Protein AF-A0A672Z3B3-F1 (afdb_monomer_lite)

Organism: NCBI:txid375764

Secondary structure (DSSP, 8-state):
-HHHHHHHHHHHHH--SGGGHHHHHHHHHHHHHHHSHHHHHHTT-------------------

Radius of gyration: 23.64 Å; chains: 1; bounding box: 63×18×60 Å

Structure (mmCIF, N/CA/C/O backbone):
data_AF-A0A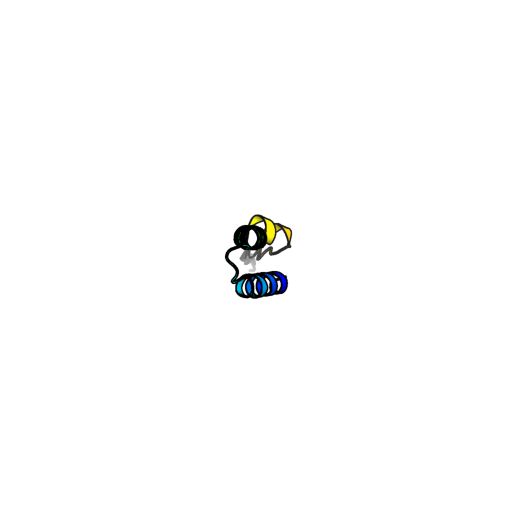672Z3B3-F1
#
_entry.id   AF-A0A672Z3B3-F1
#
loop_
_atom_site.group_PDB
_atom_site.id
_atom_site.type_symbol
_atom_site.label_atom_id
_atom_site.label_alt_id
_atom_site.label_comp_id
_atom_site.label_asym_id
_atom_site.label_entity_id
_atom_site.label_seq_id
_atom_site.pdbx_PDB_ins_code
_atom_site.Cartn_x
_atom_site.Cartn_y
_atom_site.Cartn_z
_atom_site.occupancy
_atom_site.B_iso_or_equiv
_atom_site.auth_seq_id
_atom_site.auth_comp_id
_atom_site.auth_asym_id
_atom_site.auth_atom_id
_atom_site.pdbx_PDB_model_num
ATOM 1 N N . ASP A 1 1 ? -8.838 7.557 4.282 1.00 57.31 1 ASP A N 1
ATOM 2 C CA . ASP A 1 1 ? -9.386 6.822 3.125 1.00 57.31 1 ASP A CA 1
ATOM 3 C C . ASP A 1 1 ? -8.656 5.505 2.880 1.00 57.31 1 ASP A C 1
ATOM 5 O O . ASP A 1 1 ? -7.460 5.541 2.614 1.00 57.31 1 ASP A O 1
ATOM 9 N N . PRO A 1 2 ? -9.335 4.346 2.948 1.00 68.12 2 PRO A N 1
ATOM 10 C CA . PRO A 1 2 ? -8.719 3.032 2.709 1.00 68.12 2 PRO A CA 1
ATOM 11 C C . PRO A 1 2 ? -8.275 2.819 1.250 1.00 68.12 2 PRO A C 1
ATOM 13 O O . PRO A 1 2 ? -7.453 1.953 0.971 1.00 68.12 2 PRO A O 1
ATOM 16 N N . ARG A 1 3 ? -8.783 3.631 0.312 1.00 76.75 3 ARG A N 1
ATOM 17 C CA . ARG A 1 3 ? -8.492 3.517 -1.128 1.00 76.75 3 ARG A CA 1
ATOM 18 C C . ARG A 1 3 ? -7.059 3.917 -1.489 1.00 76.75 3 ARG A C 1
ATOM 20 O O . ARG A 1 3 ? -6.479 3.330 -2.394 1.00 76.75 3 ARG A O 1
ATOM 27 N N . ALA A 1 4 ? -6.480 4.883 -0.773 1.00 79.56 4 ALA A N 1
ATOM 28 C CA . ALA A 1 4 ? -5.103 5.323 -1.011 1.00 79.56 4 ALA A CA 1
ATOM 29 C C . ALA A 1 4 ? -4.085 4.207 -0.715 1.00 79.56 4 ALA A C 1
ATOM 31 O O . ALA A 1 4 ? -3.079 4.079 -1.405 1.00 79.56 4 ALA A O 1
ATOM 32 N N . LEU A 1 5 ? -4.383 3.374 0.284 1.00 80.06 5 LEU A N 1
ATOM 33 C CA . LEU A 1 5 ? -3.526 2.279 0.724 1.00 80.06 5 L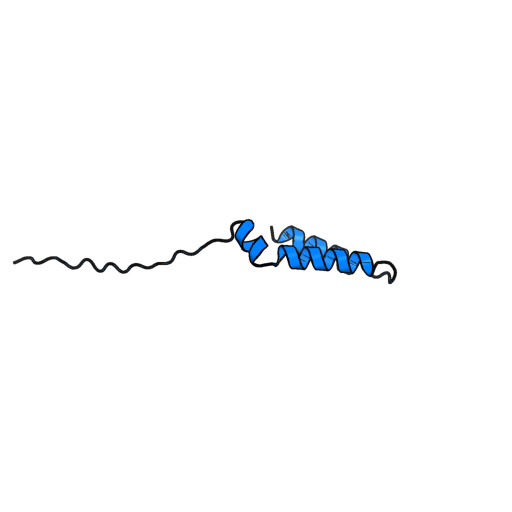EU A CA 1
ATOM 34 C C . LEU A 1 5 ? -3.500 1.144 -0.312 1.00 80.06 5 LEU A C 1
ATOM 36 O O . LEU A 1 5 ? -2.425 0.697 -0.698 1.00 80.06 5 LEU A O 1
ATOM 40 N N . LEU A 1 6 ? -4.670 0.782 -0.852 1.00 83.38 6 LEU A N 1
ATOM 41 C CA . LEU A 1 6 ? -4.805 -0.221 -1.914 1.00 83.38 6 LEU A CA 1
ATOM 42 C C . LEU A 1 6 ? -4.019 0.167 -3.182 1.00 83.38 6 LEU A C 1
ATOM 44 O O . LEU A 1 6 ? -3.297 -0.647 -3.748 1.00 83.38 6 LEU A O 1
ATOM 48 N N . LEU A 1 7 ? -4.108 1.436 -3.599 1.00 85.75 7 LEU A N 1
ATOM 49 C CA . LEU A 1 7 ? -3.385 1.940 -4.774 1.00 85.75 7 LEU A CA 1
ATOM 50 C C . LEU A 1 7 ? -1.861 1.917 -4.579 1.00 85.75 7 LEU A C 1
ATOM 52 O O . LEU A 1 7 ? -1.124 1.606 -5.516 1.00 85.75 7 LEU A O 1
ATOM 56 N N . LEU A 1 8 ? -1.381 2.220 -3.368 1.00 83.81 8 LEU A N 1
ATOM 57 C CA . LEU A 1 8 ? 0.044 2.135 -3.029 1.00 83.81 8 LEU A CA 1
ATOM 58 C C . LEU A 1 8 ? 0.544 0.682 -3.041 1.00 83.81 8 LEU A C 1
ATOM 60 O O . LEU A 1 8 ? 1.653 0.424 -3.516 1.00 83.81 8 LEU A O 1
ATOM 64 N N . GLU A 1 9 ? -0.266 -0.267 -2.566 1.00 81.88 9 GLU A N 1
ATOM 65 C CA . GLU A 1 9 ? 0.049 -1.700 -2.603 1.00 81.88 9 GLU A CA 1
ATOM 66 C C . GLU A 1 9 ? 0.101 -2.246 -4.036 1.00 81.88 9 GLU A C 1
ATOM 68 O O . GLU A 1 9 ? 1.072 -2.916 -4.403 1.00 81.88 9 GLU A O 1
ATOM 73 N N . GLU A 1 10 ? -0.875 -1.903 -4.880 1.00 84.50 10 GLU A N 1
ATOM 74 C CA . GLU A 1 10 ? -0.876 -2.284 -6.298 1.00 84.50 10 GLU A CA 1
ATOM 75 C C . GLU A 1 10 ? 0.314 -1.693 -7.060 1.00 84.50 10 GLU A C 1
ATOM 77 O O . GLU A 1 10 ? 0.936 -2.373 -7.881 1.00 84.50 10 GLU A O 1
ATOM 82 N N . TYR A 1 11 ? 0.659 -0.431 -6.791 1.00 82.12 11 TYR A N 1
ATOM 83 C CA . TYR A 1 11 ? 1.815 0.210 -7.412 1.00 82.12 11 TYR A CA 1
ATOM 84 C C . TYR A 1 11 ? 3.123 -0.459 -6.973 1.00 82.12 11 TYR A C 1
ATOM 86 O O . TYR A 1 11 ? 3.974 -0.765 -7.807 1.00 82.12 11 TYR A O 1
ATOM 94 N N . ARG A 1 12 ? 3.257 -0.794 -5.683 1.00 76.75 12 ARG A N 1
ATOM 95 C CA . ARG A 1 12 ? 4.401 -1.556 -5.162 1.00 76.75 12 ARG A CA 1
ATOM 96 C C . ARG A 1 12 ? 4.533 -2.932 -5.815 1.00 76.75 12 ARG A C 1
ATOM 98 O O . ARG A 1 12 ? 5.655 -3.345 -6.092 1.00 76.75 12 ARG A O 1
ATOM 105 N N . ALA A 1 13 ? 3.427 -3.635 -6.052 1.00 80.75 13 ALA A N 1
ATOM 106 C CA . ALA A 1 13 ? 3.440 -4.945 -6.705 1.00 80.75 13 ALA A CA 1
ATOM 107 C C . ALA A 1 13 ? 3.903 -4.871 -8.173 1.00 80.75 13 ALA A C 1
ATOM 109 O O . ALA A 1 13 ? 4.512 -5.812 -8.677 1.00 80.75 13 ALA A O 1
ATOM 110 N N . LYS A 1 14 ? 3.661 -3.738 -8.845 1.00 80.81 14 LYS A N 1
ATOM 111 C CA . LYS A 1 14 ? 4.138 -3.476 -10.214 1.00 80.81 14 LYS A CA 1
ATOM 112 C C . LYS A 1 14 ? 5.633 -3.128 -10.271 1.00 80.81 14 LYS A C 1
ATOM 114 O O . LYS A 1 14 ? 6.261 -3.344 -11.304 1.00 80.81 14 LYS A O 1
ATOM 119 N N . LEU A 1 15 ? 6.223 -2.662 -9.166 1.00 73.12 15 LEU A N 1
ATOM 120 C CA . LEU A 1 15 ? 7.660 -2.381 -9.034 1.00 73.12 15 LEU A CA 1
ATOM 121 C C . LEU A 1 15 ? 8.454 -3.678 -8.775 1.00 73.12 15 LEU A C 1
ATOM 123 O O . LEU A 1 15 ? 8.909 -3.955 -7.661 1.00 73.12 15 LEU A O 1
ATOM 127 N N . ASN A 1 16 ? 8.597 -4.497 -9.820 1.00 65.69 16 ASN A N 1
ATOM 128 C CA . ASN A 1 16 ? 9.369 -5.748 -9.798 1.00 65.69 16 ASN A CA 1
ATOM 129 C C . ASN A 1 16 ? 10.856 -5.568 -10.164 1.00 65.69 16 ASN A C 1
ATOM 131 O O . ASN A 1 16 ? 11.619 -6.530 -10.080 1.00 65.69 16 ASN A O 1
ATOM 135 N N . HIS A 1 17 ? 11.292 -4.362 -10.541 1.00 68.81 17 HIS A N 1
ATOM 136 C CA . HIS A 1 17 ? 12.695 -4.103 -10.855 1.00 68.81 17 HIS A CA 1
ATOM 137 C C . HIS A 1 17 ? 13.541 -3.906 -9.592 1.00 68.81 17 HIS A C 1
ATOM 139 O O . HIS A 1 17 ? 13.171 -3.214 -8.644 1.00 68.81 17 HIS A O 1
ATOM 145 N N . THR A 1 18 ? 14.721 -4.526 -9.584 1.00 61.41 18 THR A N 1
ATOM 146 C CA . THR A 1 18 ? 15.699 -4.485 -8.485 1.00 61.41 18 THR A CA 1
ATOM 147 C C . THR A 1 18 ? 16.200 -3.068 -8.183 1.00 61.41 18 THR A C 1
ATOM 149 O O . THR A 1 18 ? 16.608 -2.799 -7.052 1.00 61.41 18 THR A O 1
ATOM 152 N N . GLU A 1 19 ? 16.129 -2.169 -9.167 1.00 63.41 19 GLU A N 1
ATOM 153 C CA . GLU A 1 19 ? 16.508 -0.754 -9.059 1.00 63.41 19 GLU A CA 1
ATOM 154 C C . GLU A 1 19 ? 15.494 0.067 -8.244 1.00 63.41 19 GLU A C 1
ATOM 156 O O . GLU A 1 19 ? 15.854 1.048 -7.598 1.00 63.41 19 GLU A O 1
ATOM 161 N N . ASP A 1 20 ? 14.254 -0.413 -8.123 1.00 71.50 20 ASP A N 1
ATOM 162 C CA . ASP A 1 20 ? 13.187 0.255 -7.374 1.00 71.50 20 ASP A CA 1
ATOM 163 C C . ASP A 1 20 ? 13.162 -0.115 -5.886 1.00 71.50 20 ASP A C 1
ATOM 165 O O . ASP A 1 20 ? 12.192 0.178 -5.181 1.00 71.50 20 ASP A O 1
ATOM 169 N N . ARG A 1 21 ? 14.213 -0.751 -5.345 1.00 79.44 21 ARG A N 1
ATOM 170 C CA . ARG A 1 21 ? 14.267 -1.085 -3.906 1.00 79.44 21 ARG A CA 1
ATOM 171 C C . ARG A 1 21 ? 14.058 0.146 -3.028 1.00 79.44 21 ARG A C 1
ATOM 173 O O . ARG A 1 21 ? 13.296 0.078 -2.065 1.00 79.44 21 ARG A O 1
ATOM 180 N N . GLN A 1 22 ? 14.699 1.265 -3.360 1.00 79.81 22 GLN A N 1
ATOM 181 C CA . GLN A 1 22 ? 14.546 2.513 -2.606 1.00 79.81 22 GLN A CA 1
ATOM 182 C C . GLN A 1 22 ? 13.120 3.066 -2.714 1.00 79.81 22 GLN A C 1
ATOM 184 O O . GLN A 1 22 ? 12.547 3.480 -1.707 1.00 79.81 22 GLN A O 1
ATOM 189 N N . LEU A 1 23 ? 12.511 2.992 -3.899 1.00 82.44 23 LEU A N 1
ATOM 190 C CA . LEU A 1 23 ? 11.134 3.423 -4.127 1.00 82.44 23 LEU A CA 1
ATOM 191 C C . LEU A 1 23 ? 10.135 2.553 -3.350 1.00 82.44 23 LEU A C 1
ATOM 193 O O . LEU A 1 23 ? 9.261 3.077 -2.658 1.00 82.44 23 LEU A O 1
ATOM 197 N N . ARG A 1 24 ? 10.324 1.228 -3.358 1.00 82.06 24 ARG A N 1
ATOM 198 C CA . ARG A 1 24 ? 9.553 0.280 -2.540 1.00 82.06 24 ARG A CA 1
ATOM 199 C C . ARG A 1 24 ? 9.661 0.587 -1.048 1.00 82.06 24 ARG A C 1
ATOM 201 O O . ARG A 1 24 ? 8.656 0.504 -0.345 1.00 82.06 24 ARG A O 1
ATOM 208 N N . HIS A 1 25 ? 10.851 0.941 -0.563 1.00 84.56 25 HIS A N 1
ATOM 209 C CA . HIS A 1 25 ? 11.050 1.332 0.835 1.00 84.56 25 HIS A CA 1
ATOM 210 C C . HIS A 1 25 ? 10.332 2.642 1.181 1.00 84.56 25 HIS A C 1
ATOM 212 O O . HIS A 1 25 ? 9.715 2.729 2.243 1.00 84.56 25 HIS A O 1
ATOM 218 N N . SER A 1 26 ? 10.364 3.635 0.290 1.00 86.12 26 SER A N 1
ATOM 219 C CA . SER A 1 26 ? 9.624 4.889 0.470 1.00 86.12 26 SER A CA 1
ATOM 220 C C . SER A 1 26 ? 8.110 4.655 0.512 1.00 86.12 26 SER A C 1
ATOM 222 O O . SER A 1 26 ? 7.445 5.174 1.405 1.00 86.12 26 SER A O 1
ATOM 224 N N . ILE A 1 27 ? 7.575 3.811 -0.377 1.00 85.38 27 ILE A N 1
ATOM 225 C CA . ILE A 1 27 ? 6.148 3.444 -0.397 1.00 85.38 27 ILE A CA 1
ATOM 226 C C . ILE A 1 27 ? 5.747 2.700 0.883 1.00 85.38 27 ILE A C 1
ATOM 228 O O . ILE A 1 27 ? 4.722 3.028 1.475 1.00 85.38 27 ILE A O 1
ATOM 232 N N . GLN A 1 28 ? 6.565 1.751 1.355 1.00 83.75 28 GLN A N 1
ATOM 233 C CA . GLN A 1 28 ? 6.296 1.033 2.606 1.00 83.75 28 GLN A CA 1
ATO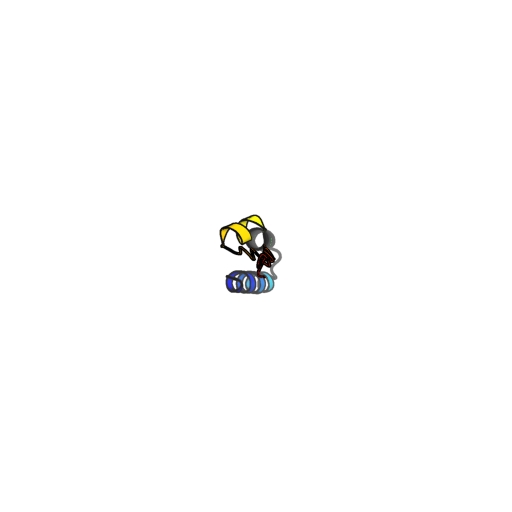M 234 C C . GLN A 1 28 ? 6.214 1.987 3.802 1.00 83.75 28 GLN A C 1
ATOM 236 O O . GLN A 1 28 ? 5.276 1.882 4.582 1.00 83.75 28 GLN A O 1
ATOM 241 N N . ARG A 1 29 ? 7.130 2.961 3.920 1.00 87.38 29 ARG A N 1
ATOM 242 C CA . ARG A 1 29 ? 7.045 3.955 5.005 1.00 87.38 29 ARG A CA 1
ATOM 243 C C . ARG A 1 29 ? 5.754 4.760 4.949 1.00 87.38 29 ARG A C 1
ATOM 245 O O . ARG A 1 29 ? 5.177 5.032 5.992 1.00 87.38 29 ARG A O 1
ATOM 252 N N . VAL A 1 30 ? 5.307 5.157 3.757 1.00 85.06 30 VAL A N 1
ATOM 253 C CA . VAL A 1 30 ? 4.041 5.889 3.611 1.00 85.06 30 VAL A CA 1
ATOM 254 C C . VAL A 1 30 ? 2.872 5.006 4.049 1.00 85.06 30 VAL A C 1
ATOM 256 O O . VAL A 1 30 ? 2.032 5.472 4.808 1.00 85.06 30 VAL A O 1
ATOM 259 N N . ILE A 1 31 ? 2.853 3.725 3.671 1.00 84.19 31 ILE A N 1
ATOM 260 C CA . ILE A 1 31 ? 1.843 2.766 4.148 1.00 84.19 31 ILE A CA 1
ATOM 261 C C . ILE A 1 31 ? 1.865 2.658 5.681 1.00 84.19 31 ILE A C 1
ATOM 263 O O . ILE A 1 31 ? 0.817 2.800 6.309 1.00 84.19 31 ILE A O 1
ATOM 267 N N . ASP A 1 32 ? 3.041 2.494 6.290 1.00 83.81 32 ASP A N 1
ATOM 268 C CA . ASP A 1 32 ? 3.191 2.377 7.747 1.00 83.81 32 ASP A CA 1
ATOM 269 C C . ASP A 1 32 ? 2.727 3.653 8.474 1.00 83.81 32 ASP A C 1
ATOM 271 O O . ASP A 1 32 ? 2.084 3.583 9.522 1.00 83.81 32 ASP A O 1
ATOM 275 N N . ILE A 1 33 ? 2.988 4.835 7.902 1.00 84.88 33 ILE A N 1
ATOM 276 C CA . ILE A 1 33 ? 2.490 6.119 8.421 1.00 84.88 33 ILE A CA 1
ATOM 277 C C . ILE A 1 33 ? 0.963 6.173 8.338 1.00 84.88 33 ILE A C 1
ATOM 279 O O . ILE A 1 33 ? 0.315 6.557 9.309 1.00 84.88 33 ILE A O 1
ATOM 283 N N . PHE A 1 34 ? 0.379 5.751 7.214 1.00 77.31 34 PHE A N 1
ATOM 284 C CA . PHE A 1 34 ? -1.074 5.705 7.037 1.00 77.31 34 PHE A CA 1
ATOM 285 C C . PHE A 1 34 ? -1.757 4.700 7.981 1.00 77.31 34 PHE A C 1
ATOM 287 O O . PHE A 1 34 ? -2.894 4.932 8.396 1.00 77.31 34 PHE A O 1
ATOM 294 N N . GLN A 1 35 ? -1.077 3.604 8.333 1.00 76.44 35 GLN A N 1
ATOM 295 C CA . GLN A 1 35 ? -1.546 2.605 9.301 1.00 76.44 35 GLN A CA 1
ATOM 296 C C . GLN A 1 35 ? -1.257 2.985 10.757 1.00 76.44 35 GLN A C 1
ATOM 298 O O . GLN A 1 35 ? -1.841 2.391 11.661 1.00 76.44 35 GLN A O 1
ATOM 303 N N . SER A 1 36 ? -0.397 3.969 11.014 1.00 83.44 36 SER A N 1
ATOM 304 C CA . SER A 1 36 ? -0.055 4.382 12.373 1.00 83.44 36 SER A CA 1
ATOM 305 C C . SER A 1 36 ? -1.290 4.847 13.141 1.00 83.44 36 SER A C 1
ATOM 307 O O . SER A 1 36 ? -2.071 5.668 12.657 1.00 83.44 36 SER A O 1
ATOM 309 N N . ASN A 1 37 ? -1.430 4.367 14.380 1.00 64.69 37 ASN A N 1
ATOM 310 C CA . ASN A 1 37 ? -2.524 4.736 15.281 1.00 64.69 37 ASN A CA 1
ATOM 311 C C . ASN A 1 37 ? -2.622 6.253 15.486 1.00 64.69 37 ASN A C 1
ATOM 313 O O . ASN A 1 37 ? -3.720 6.772 15.647 1.00 64.69 37 ASN A O 1
ATOM 317 N N . LEU A 1 38 ? -1.494 6.969 15.421 1.00 75.31 38 LEU A N 1
ATOM 318 C CA . LEU A 1 38 ? -1.472 8.428 15.483 1.00 75.31 38 LEU A CA 1
ATOM 319 C C . LEU A 1 38 ? -2.167 9.052 14.267 1.00 75.31 38 LEU A C 1
ATOM 321 O O . LEU A 1 38 ? -2.989 9.948 14.423 1.00 75.31 38 LEU A O 1
ATOM 325 N N . PHE A 1 39 ? -1.878 8.566 13.058 1.00 72.62 39 PHE A N 1
ATOM 326 C CA . PHE A 1 39 ? -2.521 9.065 11.845 1.00 72.62 39 PHE A CA 1
ATOM 327 C C . PHE A 1 39 ? -3.999 8.666 11.823 1.00 72.62 39 PHE A C 1
ATOM 329 O O . PHE A 1 39 ? -4.851 9.502 11.559 1.00 72.62 39 PHE A O 1
ATOM 336 N N . GLN A 1 40 ? -4.338 7.433 12.212 1.00 68.44 40 GLN A N 1
ATOM 337 C CA . GLN A 1 40 ? -5.734 6.995 12.334 1.00 68.44 40 GLN A CA 1
ATOM 338 C C . GLN A 1 40 ? -6.540 7.830 13.348 1.00 68.44 40 GLN A C 1
ATOM 340 O O . GLN A 1 40 ? -7.696 8.158 13.075 1.00 68.44 40 GLN A O 1
ATOM 345 N N . ALA A 1 41 ? -5.929 8.216 14.473 1.00 71.56 41 ALA A N 1
ATOM 346 C CA . ALA A 1 41 ? -6.531 9.116 15.454 1.00 71.56 41 ALA A CA 1
ATOM 347 C C . ALA A 1 41 ? -6.706 10.542 14.897 1.00 71.56 41 ALA A C 1
ATOM 349 O O . ALA A 1 41 ? -7.761 11.145 15.078 1.00 71.56 41 ALA A O 1
ATOM 350 N N . LEU A 1 42 ? -5.718 11.058 14.153 1.00 75.31 42 LEU A N 1
ATOM 351 C CA . LEU A 1 42 ? -5.767 12.385 13.519 1.00 75.31 42 LEU A CA 1
ATOM 352 C C . LEU A 1 42 ? -6.773 12.477 12.359 1.00 75.31 42 LEU A C 1
ATOM 354 O O . LEU A 1 42 ? -7.399 13.518 12.184 1.00 75.31 42 LEU A O 1
ATOM 358 N N . ILE A 1 43 ? -6.963 11.405 11.578 1.00 70.75 43 ILE A N 1
ATOM 359 C CA . ILE A 1 43 ? -7.962 11.352 10.490 1.00 70.75 43 ILE A CA 1
ATOM 360 C C . ILE A 1 43 ? -9.396 11.187 11.047 1.00 70.75 43 ILE A C 1
ATOM 362 O O . ILE A 1 43 ? -10.357 11.099 10.286 1.00 70.75 43 ILE A O 1
ATOM 366 N N . GLY A 1 44 ? -9.578 11.158 12.370 1.00 65.31 44 GLY A N 1
ATOM 367 C CA . GLY A 1 44 ? -10.906 11.127 12.977 1.00 65.31 44 GLY A CA 1
ATOM 368 C C . GLY A 1 44 ? -11.553 9.745 12.953 1.00 65.31 44 GLY A C 1
ATOM 369 O O . GLY A 1 44 ? -12.759 9.629 12.742 1.00 65.31 44 GLY A O 1
ATOM 370 N N . LYS A 1 45 ? -10.783 8.677 13.203 1.00 57.38 45 LYS A N 1
ATOM 371 C CA . LYS A 1 45 ? -11.375 7.465 13.787 1.00 57.38 45 LYS A CA 1
ATOM 372 C C . LYS A 1 45 ? -11.425 7.596 15.309 1.00 57.38 45 LYS A C 1
ATOM 374 O O . LYS A 1 45 ? -10.662 6.961 16.022 1.00 57.38 45 LYS A O 1
ATOM 379 N N . GLU A 1 46 ? -12.364 8.387 15.804 1.00 50.38 46 GLU A N 1
ATOM 380 C CA . GLU A 1 46 ? -12.830 8.321 17.194 1.00 50.38 46 GLU A CA 1
ATOM 381 C C . GLU A 1 46 ? -14.358 8.494 17.209 1.00 50.38 46 GLU A C 1
ATOM 383 O O . GLU A 1 46 ? -14.862 9.221 16.350 1.00 50.38 46 GLU A O 1
ATOM 388 N N . PRO A 1 47 ? -15.131 7.940 18.169 1.00 61.78 47 PRO A N 1
ATOM 389 C CA . PRO A 1 47 ? -14.885 6.833 19.107 1.00 61.78 47 PRO A CA 1
ATOM 390 C C . PRO A 1 47 ? -16.066 5.813 19.068 1.00 61.78 47 PRO A C 1
ATOM 392 O O . PRO A 1 47 ? -16.998 5.944 18.275 1.00 61.78 47 PRO A O 1
ATOM 395 N N . PRO A 1 48 ? -16.146 4.832 19.982 1.00 45.97 48 PRO A N 1
ATOM 396 C CA . PRO A 1 48 ? -17.359 4.866 20.787 1.00 45.97 48 PRO A CA 1
ATOM 397 C C . PRO A 1 48 ? -16.991 5.220 22.213 1.00 45.97 48 PRO A C 1
ATOM 399 O O . PRO A 1 48 ? -16.543 4.388 23.001 1.00 45.97 48 PRO A O 1
ATOM 402 N N . THR A 1 49 ? -17.316 6.457 22.572 1.00 59.50 49 THR A N 1
ATOM 403 C CA . THR A 1 49 ? -17.848 6.779 23.885 1.00 59.50 49 THR A CA 1
ATOM 404 C C . THR A 1 49 ? -19.114 5.948 24.075 1.00 59.50 49 THR A C 1
ATOM 406 O O . THR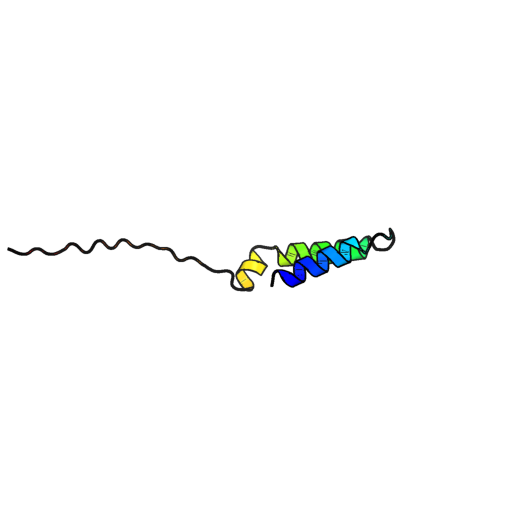 A 1 49 ? -20.238 6.430 24.029 1.00 59.50 49 THR A O 1
ATOM 409 N N . ARG A 1 50 ? -18.952 4.650 24.321 1.00 54.03 50 ARG A N 1
ATOM 410 C CA . ARG A 1 50 ? -19.947 3.891 25.060 1.00 54.03 50 ARG A CA 1
ATOM 411 C C . ARG A 1 50 ? -19.486 3.854 26.505 1.00 54.03 50 ARG A C 1
ATOM 413 O O . ARG A 1 50 ? -19.283 2.793 27.083 1.00 54.03 50 ARG A O 1
ATOM 420 N N . SER A 1 51 ? -19.401 5.044 27.101 1.00 53.25 51 SER A N 1
ATOM 421 C CA . SER A 1 51 ? -19.770 5.153 28.505 1.00 53.25 51 SER A CA 1
ATOM 422 C C . SER A 1 51 ? -21.268 4.877 28.552 1.00 53.25 51 SER A C 1
ATOM 424 O O . SER A 1 51 ? -22.105 5.762 28.384 1.00 53.25 51 SER A O 1
ATOM 426 N N . ARG A 1 52 ? -21.626 3.595 28.655 1.00 54.09 52 ARG A N 1
ATOM 427 C CA . ARG A 1 52 ? -22.976 3.208 29.036 1.00 54.09 52 ARG A CA 1
ATOM 428 C C . ARG A 1 52 ? -23.066 3.494 30.533 1.00 54.09 52 ARG A C 1
ATOM 430 O O . ARG A 1 52 ? -22.907 2.590 31.342 1.00 54.09 52 ARG A O 1
ATOM 437 N N . SER A 1 53 ? -23.297 4.757 30.882 1.00 50.62 53 SER A N 1
ATOM 438 C CA . SER A 1 53 ? -23.831 5.114 32.189 1.00 50.62 53 SER A CA 1
ATOM 439 C C . SER A 1 53 ? -25.223 4.502 32.280 1.00 50.62 53 SER A C 1
ATOM 441 O O . SER A 1 53 ? -26.203 5.081 31.817 1.00 50.62 53 SER A O 1
ATOM 443 N N . THR A 1 54 ? -25.329 3.306 32.850 1.00 59.50 54 THR A N 1
ATOM 444 C CA . THR A 1 54 ? -26.585 2.853 33.445 1.00 59.50 54 THR A CA 1
ATOM 445 C C . THR A 1 54 ? -26.793 3.674 34.714 1.00 59.50 54 THR A C 1
ATOM 447 O O . THR A 1 54 ? -26.501 3.220 35.817 1.00 59.50 54 THR A O 1
ATOM 450 N N . CYS A 1 55 ? -27.246 4.920 34.561 1.00 48.94 55 CYS A N 1
ATOM 451 C CA . CYS A 1 55 ? -27.911 5.612 35.653 1.00 48.94 55 CYS A CA 1
ATOM 452 C C . CYS A 1 55 ? -29.288 4.961 35.779 1.00 48.9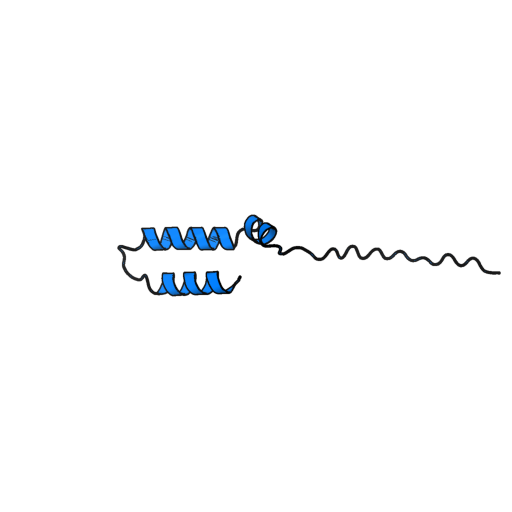4 55 CYS A C 1
ATOM 454 O O . CYS A 1 55 ? -30.241 5.345 35.102 1.00 48.94 55 CYS A O 1
ATOM 456 N N . THR A 1 56 ? -29.370 3.905 36.585 1.00 59.91 56 THR A N 1
ATOM 457 C CA . THR A 1 56 ? -30.651 3.400 37.065 1.00 59.91 56 THR A CA 1
ATOM 458 C C . THR A 1 56 ? -31.186 4.438 38.043 1.00 59.91 56 THR A C 1
ATOM 460 O O . THR A 1 56 ? -30.995 4.342 39.252 1.00 59.91 56 THR A O 1
ATOM 463 N N . THR A 1 57 ? -31.839 5.471 37.518 1.00 63.41 57 THR A N 1
ATOM 464 C CA . THR A 1 57 ? -32.811 6.228 38.296 1.00 63.41 57 THR A CA 1
ATOM 465 C C . THR A 1 57 ? -34.004 5.305 38.506 1.00 63.41 57 THR A C 1
ATOM 467 O O . THR A 1 57 ? -34.881 5.206 37.658 1.00 63.41 57 THR A O 1
ATOM 470 N N . PHE A 1 58 ? -34.025 4.602 39.633 1.00 58.47 58 PHE A N 1
ATOM 471 C CA . PHE A 1 58 ? -35.269 4.112 40.222 1.00 58.47 58 PHE A CA 1
ATOM 472 C C . PHE A 1 58 ? -35.347 4.607 41.665 1.00 58.47 58 PHE A C 1
ATOM 474 O O . PHE A 1 58 ? -35.371 3.859 42.634 1.00 58.47 58 PHE A O 1
ATOM 481 N N . GLY A 1 59 ? -35.334 5.934 41.784 1.00 56.62 59 GLY A N 1
ATOM 482 C CA . GLY A 1 59 ? -35.949 6.637 42.894 1.00 56.62 59 GLY A CA 1
ATOM 483 C C . GLY A 1 59 ? -37.372 6.997 42.487 1.00 56.62 59 GLY A C 1
ATOM 484 O O . GLY A 1 59 ? -37.615 8.074 41.955 1.00 56.62 59 GLY A O 1
ATOM 485 N N . THR A 1 60 ? -38.313 6.093 42.729 1.00 60.03 60 THR A N 1
ATOM 486 C CA . THR A 1 60 ? -39.695 6.484 43.011 1.00 60.03 60 THR A CA 1
ATOM 487 C C . THR A 1 60 ? -40.029 5.870 44.355 1.00 60.03 60 THR A C 1
ATOM 489 O O . THR A 1 60 ? -40.494 4.742 44.460 1.00 60.0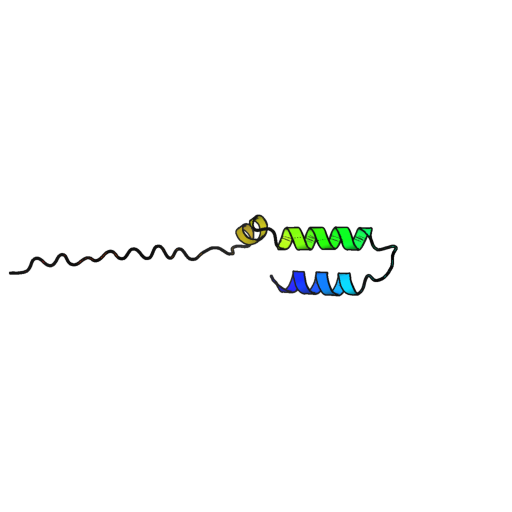3 60 THR A O 1
ATOM 492 N N . VAL A 1 61 ? -39.686 6.623 45.397 1.00 58.56 61 VAL A N 1
ATOM 493 C CA . VAL A 1 61 ? -40.366 6.529 46.684 1.00 58.56 61 VAL A CA 1
ATOM 494 C C . VAL A 1 61 ? -41.782 7.026 46.409 1.00 58.56 61 VAL A C 1
ATOM 496 O O . VAL A 1 61 ? -41.961 8.183 46.032 1.00 58.56 61 VAL A O 1
ATOM 499 N N . GLY A 1 62 ? -42.765 6.138 46.495 1.00 58.03 62 GLY A N 1
ATOM 500 C CA . GLY A 1 62 ? -44.153 6.448 46.183 1.00 58.03 62 GLY A CA 1
ATOM 501 C C . GLY A 1 62 ? -45.102 5.508 46.913 1.00 58.03 62 GLY A C 1
ATOM 502 O O . GLY A 1 62 ? -45.461 4.485 46.346 1.00 58.03 62 GLY A O 1
ATOM 503 N N . LEU A 1 63 ? -45.488 5.953 48.118 1.00 50.59 63 LEU A N 1
ATOM 504 C CA . LEU A 1 63 ? -46.618 5.542 48.972 1.00 50.59 63 LEU A CA 1
ATOM 505 C C . LEU A 1 63 ? -46.569 4.152 49.625 1.00 50.59 63 LEU A C 1
ATOM 507 O O . LEU A 1 63 ? -46.701 3.128 48.927 1.00 50.59 63 LEU A O 1
#

Foldseek 3Di:
DVVVLVVLVVVLVVPPDPVCPVVNVVSVVVNVVCVDPVVVVVVDPDDPPPPVPPPPPPPDPDD

InterPro domains:
  IPR015143 L27-1 [PF09058] (3-43)
  IPR036892 L27 domain superfamily [SSF101288] (2-43)

pLDDT: mean 70.74, std 11.99, range [45.97, 87.38]

Sequence (63 aa):
DPRALLLLEEYRAKLNHTEDRQLRHSIQRVIDIFQSNLFQALIGKEPPTRSRSTCTTFGTVGL